Protein AF-A0A251SWI7-F1 (afdb_monomer)

Secondary structure (DSSP, 8-state):
---EEE----TTTT-S----S-S---GGG-TT--EEE-TT-------GGGGG-TT--EEE-TT-------GGGGG-TT--EEE-TT-TT-----GGGGG-TT--EEE-TTS---TT--

Mean predicted aligned error: 8.24 Å

InterPro domains:
  IPR032675 Leucine-rich repeat domain superfamily [G3DSA:3.80.10.10] (7-117)
  IPR055414 Disease resistance R13L4/SHOC-2-like, LRR domain [PF23598] (25-112)

Solvent-accessible surface area (backbone atoms only — not comparable to full-atom values): 6515 Å² total; per-residue (Å²): 136,81,45,64,50,71,77,82,72,73,97,73,78,76,71,77,73,74,96,62,89,77,77,79,80,58,52,67,80,41,46,72,30,29,34,45,39,53,56,63,38,93,40,54,72,57,65,61,49,58,24,54,22,44,51,22,30,36,42,31,42,22,47,16,53,26,44,53,56,40,60,34,56,23,46,22,45,48,23,29,35,42,34,34,34,45,13,54,53,22,47,61,76,37,85,35,52,80,48,34,77,47,52,77,42,77,40,59,52,62,31,54,56,63,96,75,86,123

pLDDT: mean 81.33, std 21.17, range [32.44, 98.44]

Structure (mmCIF, N/CA/C/O backbone):
data_AF-A0A251SWI7-F1
#
_entry.id   AF-A0A251SWI7-F1
#
loop_
_atom_site.group_PDB
_atom_site.id
_atom_site.type_symbol
_atom_site.label_atom_id
_atom_site.label_alt_id
_atom_site.label_comp_id
_atom_site.label_asym_id
_atom_site.label_entity_id
_atom_site.label_seq_id
_atom_site.p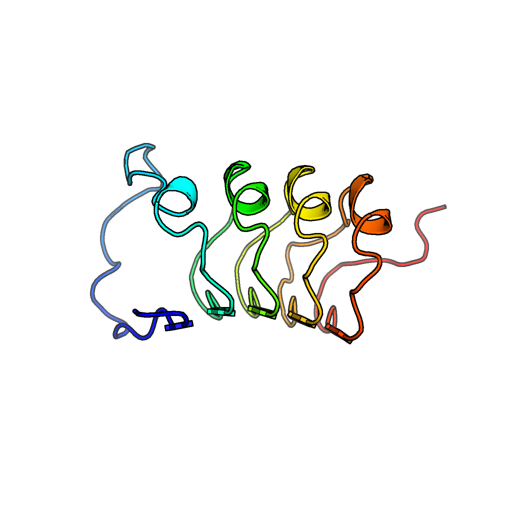dbx_PDB_ins_code
_atom_site.Cartn_x
_atom_site.Cartn_y
_atom_site.Cartn_z
_atom_site.occupancy
_atom_site.B_iso_or_equiv
_atom_site.auth_seq_id
_atom_site.auth_comp_id
_atom_site.auth_asym_id
_atom_site.auth_atom_id
_atom_site.pdbx_PDB_model_num
ATOM 1 N N . MET A 1 1 ? -20.546 10.185 1.091 1.00 51.47 1 MET A N 1
ATOM 2 C CA . MET A 1 1 ? -19.867 8.985 1.641 1.00 51.47 1 MET A CA 1
ATOM 3 C C . MET A 1 1 ? -19.001 8.329 0.558 1.00 51.47 1 MET A C 1
ATOM 5 O O . MET A 1 1 ? -19.342 7.251 0.082 1.00 51.47 1 MET A O 1
ATOM 9 N N . LEU A 1 2 ? -17.904 8.957 0.119 1.00 48.66 2 LEU A N 1
ATOM 10 C CA . LEU A 1 2 ? -16.997 8.303 -0.834 1.00 48.66 2 LEU A CA 1
ATOM 11 C C . LEU A 1 2 ? -16.131 7.281 -0.081 1.00 48.66 2 LEU A C 1
ATOM 13 O O . LEU A 1 2 ? -15.336 7.646 0.774 1.00 48.66 2 LEU A O 1
ATOM 17 N N . ARG A 1 3 ? -16.334 5.988 -0.357 1.00 58.81 3 ARG A N 1
ATOM 18 C CA . ARG A 1 3 ? -15.539 4.870 0.206 1.00 58.81 3 ARG A CA 1
ATOM 19 C C . ARG A 1 3 ? -14.418 4.405 -0.727 1.00 58.81 3 ARG A C 1
ATOM 21 O O . ARG A 1 3 ? -13.658 3.500 -0.376 1.00 58.81 3 ARG A O 1
ATOM 28 N N . THR A 1 4 ? -14.342 5.028 -1.895 1.00 56.75 4 THR A N 1
ATOM 29 C CA . THR A 1 4 ? -13.459 4.672 -2.994 1.00 56.75 4 THR A CA 1
ATOM 30 C C . THR A 1 4 ? -12.748 5.938 -3.432 1.00 56.75 4 THR A C 1
ATOM 32 O O . THR A 1 4 ? -13.411 6.907 -3.798 1.00 56.75 4 THR A O 1
ATOM 35 N N . PHE A 1 5 ? -11.420 5.918 -3.397 1.00 69.56 5 PHE A N 1
ATOM 36 C CA . PHE A 1 5 ? -10.591 6.943 -4.009 1.00 69.56 5 PHE A CA 1
ATOM 37 C C . PHE A 1 5 ? -9.809 6.275 -5.137 1.00 69.56 5 PHE A C 1
ATOM 39 O O . PHE A 1 5 ? -8.895 5.479 -4.906 1.00 69.56 5 PHE A O 1
ATOM 46 N N . LEU A 1 6 ? -10.233 6.546 -6.369 1.00 58.78 6 LEU A N 1
ATOM 47 C CA . LEU A 1 6 ? -9.450 6.243 -7.556 1.00 58.78 6 LEU A CA 1
ATOM 48 C C . LEU A 1 6 ? -8.797 7.556 -7.955 1.00 58.78 6 LEU A C 1
ATOM 50 O O . LEU A 1 6 ? -9.500 8.514 -8.268 1.00 58.78 6 LEU A O 1
ATOM 54 N N . ALA A 1 7 ? -7.471 7.610 -7.930 1.00 55.25 7 ALA A N 1
ATOM 55 C CA . ALA A 1 7 ? -6.758 8.730 -8.513 1.00 55.25 7 ALA A CA 1
ATOM 56 C C . ALA A 1 7 ? -6.855 8.607 -10.049 1.00 55.25 7 ALA A C 1
ATOM 58 O O . ALA A 1 7 ? -5.936 8.145 -10.714 1.00 55.25 7 ALA A O 1
ATOM 59 N N . THR A 1 8 ? -8.021 8.915 -10.619 1.00 39.44 8 THR A N 1
ATOM 60 C CA . THR A 1 8 ? -8.221 9.047 -12.066 1.00 39.44 8 THR A CA 1
ATOM 61 C C . THR A 1 8 ? -8.156 10.529 -12.391 1.00 39.44 8 THR A C 1
ATOM 63 O O . THR A 1 8 ? -9.146 11.242 -12.259 1.00 39.44 8 THR A O 1
ATOM 66 N N . GLY A 1 9 ? -6.967 10.998 -12.748 1.00 37.25 9 GLY A N 1
ATOM 67 C CA . GLY A 1 9 ? -6.729 12.357 -13.213 1.00 37.25 9 GLY A CA 1
ATOM 68 C C . GLY A 1 9 ? -5.735 12.301 -14.359 1.00 37.25 9 GLY A C 1
ATOM 69 O O . GLY A 1 9 ? -4.718 11.617 -14.259 1.00 37.25 9 GLY A O 1
ATOM 70 N N . GLU A 1 10 ? -6.096 12.952 -15.454 1.00 32.44 10 GLU A N 1
ATOM 71 C CA . GLU A 1 10 ? -5.401 12.996 -16.732 1.00 32.44 10 GLU A CA 1
ATOM 72 C C . GLU A 1 10 ? -3.886 13.197 -16.601 1.00 32.44 10 GLU A C 1
ATOM 74 O O . GLU A 1 10 ? -3.373 13.979 -15.793 1.00 32.44 10 GLU A O 1
ATOM 79 N N . VAL A 1 11 ? -3.167 12.479 -17.462 1.00 46.09 11 VAL A N 1
ATOM 80 C CA . VAL A 1 11 ? -1.789 12.779 -17.831 1.00 46.09 11 VAL A CA 1
ATOM 81 C C . VAL A 1 11 ? -1.795 14.200 -18.395 1.00 46.09 11 VAL A C 1
ATOM 83 O O . VAL A 1 11 ? -2.211 14.357 -19.530 1.00 46.09 11 VAL A O 1
ATOM 86 N N . GLU A 1 12 ? -1.453 15.204 -17.576 1.00 35.69 12 GLU A N 1
ATOM 87 C CA . GLU A 1 12 ? -0.840 16.505 -17.945 1.00 35.69 12 GLU A CA 1
ATOM 88 C C . GLU A 1 12 ? -0.790 17.524 -16.773 1.00 35.69 12 GLU A C 1
ATOM 90 O O . GLU A 1 12 ? -0.022 18.476 -16.857 1.00 35.69 12 GLU A O 1
ATOM 95 N N . SER A 1 13 ? -1.459 17.318 -15.625 1.00 37.31 13 SER A N 1
ATOM 96 C CA . SER A 1 13 ? -1.431 18.300 -14.506 1.00 37.31 13 SER A CA 1
ATOM 97 C C . SER A 1 13 ? -0.465 17.993 -13.340 1.00 37.31 13 SER A C 1
ATOM 99 O O . SER A 1 13 ? -0.493 18.689 -12.330 1.00 37.31 13 SER A O 1
ATOM 101 N N . TRP A 1 14 ? 0.420 16.995 -13.452 1.00 39.47 14 TRP A N 1
ATOM 102 C CA . TRP A 1 14 ? 1.538 16.810 -12.498 1.00 39.47 14 TRP A CA 1
ATOM 103 C C . TRP A 1 14 ? 2.899 17.144 -13.122 1.00 39.47 14 TRP A C 1
ATOM 105 O O . TRP A 1 14 ? 3.946 16.650 -12.698 1.00 39.47 14 TRP A O 1
ATOM 115 N N . ARG A 1 15 ? 2.897 17.976 -14.170 1.00 39.31 15 ARG A N 1
ATOM 116 C CA . ARG A 1 15 ? 4.094 18.728 -14.546 1.00 39.31 15 ARG A CA 1
ATOM 117 C C . ARG A 1 15 ? 4.195 19.872 -13.542 1.00 39.31 15 ARG A C 1
ATOM 119 O O . ARG A 1 15 ? 3.268 20.664 -13.467 1.00 39.31 15 ARG A O 1
ATOM 126 N N . ILE A 1 16 ? 5.336 19.969 -12.854 1.00 39.16 16 ILE A N 1
ATOM 127 C CA . ILE A 1 16 ? 5.614 20.857 -11.707 1.00 39.16 16 ILE A CA 1
ATOM 128 C C . ILE A 1 16 ? 5.029 20.218 -10.434 1.00 39.16 16 ILE A C 1
ATOM 130 O O . ILE A 1 16 ? 3.830 20.038 -10.326 1.00 39.16 16 ILE A O 1
ATOM 134 N N . SER A 1 17 ? 5.781 19.739 -9.457 1.00 34.41 17 SER A N 1
ATOM 135 C CA . SER A 1 17 ? 7.127 20.046 -8.988 1.00 34.41 17 SER A CA 1
ATOM 136 C C . SER A 1 17 ? 7.677 18.809 -8.270 1.00 34.41 17 SER A C 1
ATOM 138 O O . SER A 1 17 ? 6.938 17.895 -7.916 1.00 34.41 17 SER A O 1
ATOM 140 N N . THR A 1 18 ? 8.994 18.781 -8.092 1.00 36.38 18 THR A N 1
ATOM 141 C CA . THR A 1 18 ? 9.685 18.212 -6.928 1.00 36.38 18 THR A CA 1
ATOM 142 C C . THR A 1 18 ? 8.766 17.717 -5.803 1.00 36.38 18 THR A C 1
ATOM 144 O O . THR A 1 18 ? 7.890 18.451 -5.348 1.00 36.38 18 THR A O 1
ATOM 147 N N . PHE A 1 19 ? 9.059 16.528 -5.262 1.00 41.09 19 PHE A N 1
ATOM 148 C CA . PHE A 1 19 ? 8.799 16.206 -3.855 1.00 41.09 19 PHE A CA 1
ATOM 149 C C . PHE A 1 19 ? 9.589 17.194 -2.977 1.00 41.09 19 PHE A C 1
ATOM 151 O O . PHE A 1 19 ? 10.570 16.850 -2.329 1.00 41.09 19 PHE A O 1
ATOM 158 N N . GLN A 1 20 ? 9.206 18.464 -3.025 1.00 35.66 20 GLN A N 1
ATOM 159 C CA . GLN A 1 20 ? 9.431 19.419 -1.973 1.00 35.66 20 GLN A CA 1
ATOM 160 C C . GLN A 1 20 ? 8.196 19.256 -1.096 1.00 35.66 20 GLN A C 1
ATOM 162 O O . GLN A 1 20 ? 7.113 19.726 -1.428 1.00 35.66 20 GLN A O 1
ATOM 167 N N . GLN A 1 21 ? 8.364 18.391 -0.098 1.00 42.25 21 GLN A N 1
ATOM 168 C CA . GLN A 1 21 ? 7.746 18.446 1.221 1.00 42.25 21 GLN A CA 1
ATOM 169 C C . GLN A 1 21 ? 6.827 19.664 1.392 1.00 42.25 21 GLN A C 1
ATOM 171 O O . GLN A 1 21 ? 7.356 20.719 1.691 1.00 42.25 21 GLN A O 1
ATOM 176 N N . ASP A 1 22 ? 5.525 19.511 1.087 1.00 39.88 22 ASP A N 1
ATOM 177 C CA . ASP A 1 22 ? 4.399 20.396 1.479 1.00 39.88 22 ASP A CA 1
ATOM 178 C C . ASP A 1 22 ? 3.059 20.074 0.759 1.00 39.88 22 ASP A C 1
ATOM 180 O O . ASP A 1 22 ? 2.109 20.852 0.834 1.00 39.88 22 ASP A O 1
ATOM 184 N N . SER A 1 23 ? 2.888 18.920 0.091 1.00 47.53 23 SER A N 1
ATOM 185 C CA . SER A 1 23 ? 1.519 18.430 -0.153 1.00 47.53 23 SER A CA 1
ATOM 186 C C . SER A 1 23 ? 0.992 17.833 1.157 1.00 47.53 23 SER A C 1
ATOM 188 O O . SER A 1 23 ? 1.623 16.890 1.652 1.00 47.53 23 SER A O 1
ATOM 190 N N . PRO A 1 24 ? -0.113 18.337 1.734 1.00 56.28 24 PRO A N 1
ATOM 191 C CA . PRO A 1 24 ? -0.621 17.814 2.990 1.00 56.28 24 PRO A CA 1
ATOM 192 C C . PRO A 1 24 ? -0.950 16.336 2.818 1.00 56.28 24 PRO A C 1
ATOM 194 O O . PRO A 1 24 ? -1.554 15.911 1.833 1.00 56.28 24 PRO A O 1
ATOM 197 N N . ASP A 1 25 ? -0.506 15.544 3.778 1.00 71.06 25 ASP A N 1
ATOM 198 C CA . ASP A 1 25 ? -0.855 14.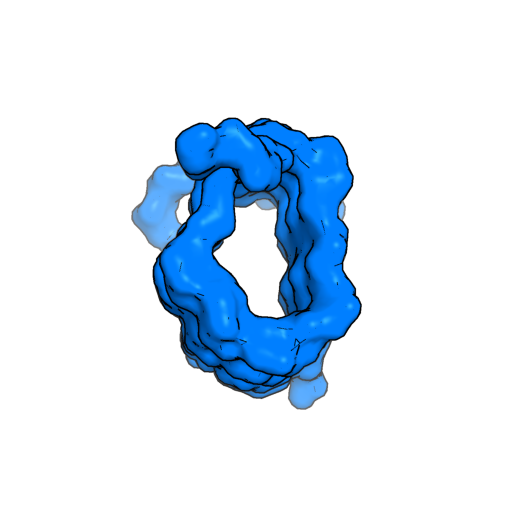145 3.851 1.00 71.06 25 ASP A CA 1
ATOM 199 C C . ASP A 1 25 ? -2.339 14.027 4.209 1.00 71.06 25 ASP A C 1
ATOM 201 O O . ASP A 1 25 ? -2.735 14.268 5.347 1.00 71.06 25 ASP A O 1
ATOM 205 N N . LEU A 1 26 ? -3.168 13.707 3.216 1.00 81.62 26 LEU A N 1
ATOM 206 C CA . LEU A 1 26 ? -4.624 13.628 3.368 1.00 81.62 26 LEU A CA 1
ATOM 207 C C . LEU A 1 26 ? -5.103 12.234 3.790 1.00 81.62 26 LEU A C 1
ATOM 209 O O . LEU A 1 26 ? -6.295 12.038 4.032 1.00 81.62 26 LEU A O 1
ATOM 213 N N . LEU A 1 27 ? -4.211 11.239 3.881 1.00 84.31 27 LEU A N 1
ATOM 214 C CA . LEU A 1 27 ? -4.601 9.884 4.285 1.00 84.31 27 LEU A CA 1
ATOM 215 C C . LEU A 1 27 ? -5.244 9.847 5.686 1.00 84.31 27 LEU A C 1
ATOM 217 O O . LEU A 1 27 ? -6.266 9.169 5.831 1.00 84.31 27 LEU A O 1
ATOM 221 N N . PRO A 1 28 ?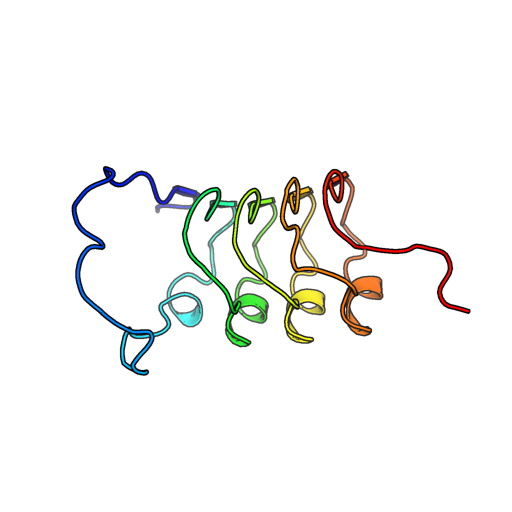 -4.758 10.607 6.692 1.00 84.81 28 PRO A N 1
ATOM 222 C CA . PRO A 1 28 ? -5.403 10.686 8.002 1.00 84.81 28 PRO A CA 1
ATOM 223 C C . PRO A 1 28 ? -6.842 11.223 7.966 1.00 84.81 28 PRO A C 1
ATOM 225 O O . PRO A 1 28 ? -7.645 10.863 8.826 1.00 84.81 28 PRO A O 1
ATOM 228 N N . GLU A 1 29 ? -7.192 12.049 6.977 1.00 86.56 29 GLU A N 1
ATOM 229 C CA . GLU A 1 29 ? -8.530 12.645 6.838 1.00 86.56 29 GLU A CA 1
ATOM 230 C C . GLU A 1 29 ? -9.552 11.687 6.209 1.00 86.56 29 GLU A C 1
ATOM 232 O O . GLU A 1 29 ? -10.760 11.937 6.236 1.00 86.56 29 GLU A O 1
ATOM 237 N N . LEU A 1 30 ? -9.093 10.548 5.681 1.00 86.12 30 LEU A N 1
ATOM 238 C CA . LEU A 1 30 ? -9.918 9.548 5.003 1.00 86.12 30 LEU A CA 1
ATOM 239 C C . LEU A 1 30 ? -9.980 8.216 5.777 1.00 86.12 30 LEU A C 1
ATOM 241 O O . LEU A 1 30 ? -9.794 7.150 5.182 1.00 86.12 30 LEU A O 1
ATOM 245 N N . PRO A 1 31 ? -10.309 8.197 7.086 1.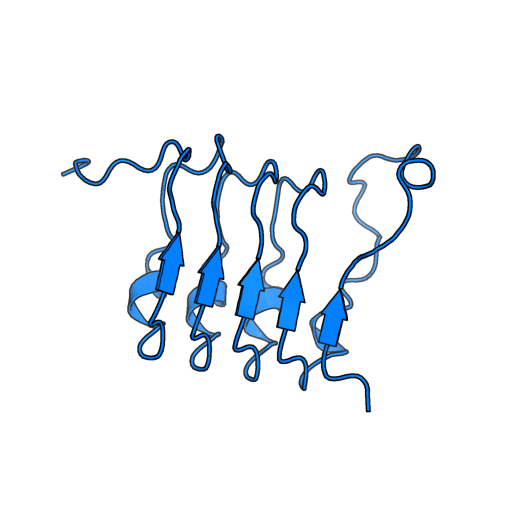00 83.50 31 PRO A N 1
ATOM 246 C CA . PRO A 1 31 ? -10.180 6.992 7.910 1.00 83.50 31 PRO A CA 1
ATOM 247 C C . PRO A 1 31 ? -11.082 5.840 7.442 1.00 83.50 31 PRO A C 1
ATOM 249 O O . PRO A 1 31 ? -10.775 4.672 7.668 1.00 83.50 31 PRO A O 1
ATOM 252 N N . LEU A 1 32 ? -12.195 6.151 6.767 1.00 90.50 32 LEU A N 1
ATOM 253 C CA . LEU A 1 32 ? -13.176 5.176 6.273 1.00 90.50 32 LEU A CA 1
ATOM 254 C C . LEU A 1 32 ? -12.866 4.638 4.866 1.00 90.50 32 LEU A C 1
ATOM 256 O O . LEU A 1 32 ? -13.694 3.908 4.302 1.00 90.50 32 LEU A O 1
ATOM 260 N N . LEU A 1 33 ? -11.719 5.002 4.285 1.00 92.75 33 LEU A N 1
ATOM 261 C CA . LEU A 1 33 ? -11.338 4.576 2.945 1.00 92.75 33 LEU A CA 1
ATOM 262 C C . LEU A 1 33 ? -11.197 3.052 2.882 1.00 92.75 33 LEU A C 1
ATOM 264 O O . LEU A 1 33 ? -10.569 2.431 3.738 1.00 92.75 33 LEU A O 1
ATOM 268 N N . ARG A 1 34 ? -11.797 2.436 1.857 1.00 95.81 34 ARG A N 1
ATOM 269 C CA . ARG A 1 34 ? -11.745 0.977 1.643 1.00 95.81 34 ARG A CA 1
ATOM 270 C C . ARG A 1 34 ? -10.889 0.581 0.451 1.00 95.81 34 ARG A C 1
ATOM 272 O O . ARG A 1 34 ? -10.361 -0.529 0.431 1.00 95.81 34 ARG A O 1
ATOM 279 N N . VAL A 1 35 ? -10.771 1.474 -0.524 1.00 95.75 35 VAL A N 1
ATOM 280 C CA . VAL A 1 35 ? -10.057 1.250 -1.779 1.00 95.75 35 VAL A CA 1
ATOM 281 C C . VAL A 1 35 ? -9.186 2.465 -2.056 1.00 95.75 35 VAL A C 1
ATOM 283 O O . VAL A 1 35 ? -9.709 3.576 -2.154 1.00 95.75 35 VAL A O 1
ATOM 286 N N . LEU A 1 36 ? -7.886 2.225 -2.204 1.00 94.25 36 LEU A N 1
ATOM 287 C CA . LEU A 1 36 ? -6.897 3.209 -2.623 1.00 94.25 36 LEU A CA 1
ATOM 288 C C . LEU A 1 36 ? -6.129 2.645 -3.819 1.00 94.25 36 LEU A C 1
ATOM 290 O O . LEU A 1 36 ? -5.502 1.589 -3.721 1.00 94.25 36 LEU A O 1
ATOM 294 N N . SER A 1 37 ? -6.187 3.339 -4.952 1.00 94.44 37 SER A N 1
ATOM 295 C CA . SER A 1 37 ? -5.405 2.995 -6.139 1.00 94.44 37 SER A CA 1
ATOM 296 C C . SER A 1 37 ? -4.575 4.192 -6.576 1.00 94.44 37 SER A C 1
ATOM 298 O O . SER A 1 37 ? -5.126 5.209 -6.990 1.00 94.44 37 SER A O 1
ATOM 300 N N . LEU A 1 38 ? -3.256 4.027 -6.508 1.00 91.38 38 LEU A N 1
ATOM 301 C CA . LEU A 1 38 ? -2.232 4.974 -6.956 1.00 91.38 38 LEU A CA 1
ATOM 302 C C . LEU A 1 38 ? -1.399 4.372 -8.100 1.00 91.38 38 LEU A C 1
ATOM 304 O O . LEU A 1 38 ? -0.243 4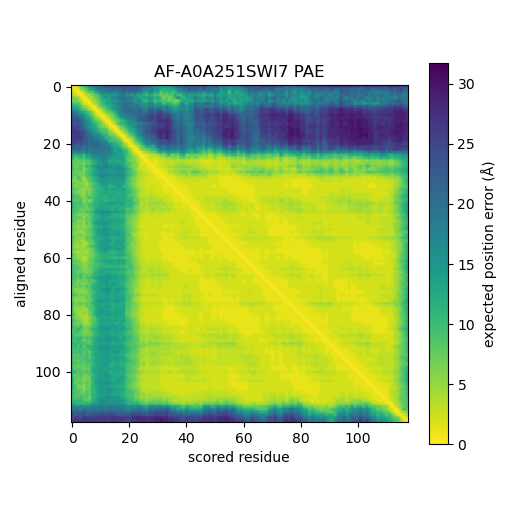.733 -8.314 1.00 91.38 38 LEU A O 1
ATOM 308 N N . SER A 1 39 ? -1.981 3.420 -8.829 1.00 93.19 39 SER A N 1
ATOM 309 C CA . SER A 1 39 ? -1.316 2.745 -9.937 1.00 93.19 39 SER A CA 1
ATOM 310 C C . SER A 1 39 ? -0.866 3.727 -11.019 1.00 93.19 39 SER A C 1
ATOM 312 O O . SER A 1 39 ? -1.662 4.534 -11.490 1.00 93.19 39 SER A O 1
ATOM 314 N N . GLY A 1 40 ? 0.383 3.599 -11.469 1.00 89.12 40 GLY A N 1
ATOM 315 C CA . GLY A 1 40 ? 0.951 4.397 -12.560 1.00 89.12 40 GLY A CA 1
ATOM 316 C C . GLY A 1 40 ? 1.379 5.816 -12.176 1.00 89.12 40 GLY A C 1
ATOM 317 O O . GLY A 1 40 ? 1.916 6.529 -13.023 1.00 89.12 40 GLY A O 1
ATOM 318 N N . PHE A 1 41 ? 1.189 6.233 -10.921 1.00 88.44 41 PHE A N 1
ATOM 319 C CA . PHE A 1 41 ? 1.719 7.507 -10.441 1.00 88.44 41 PHE A CA 1
ATOM 320 C C . PHE A 1 41 ? 3.230 7.416 -10.193 1.00 88.44 41 PHE A C 1
ATOM 322 O O . PHE A 1 41 ? 3.755 6.386 -9.765 1.00 88.44 41 PHE A O 1
ATOM 329 N N . LYS A 1 42 ? 3.946 8.526 -10.410 1.00 87.62 42 LYS A N 1
ATOM 330 C CA . LYS A 1 42 ? 5.390 8.644 -10.137 1.00 87.62 42 LYS A CA 1
ATOM 331 C C . LYS A 1 42 ? 5.667 8.835 -8.640 1.00 87.62 42 LYS A C 1
ATOM 333 O O . LYS A 1 42 ? 6.215 9.848 -8.225 1.00 87.62 42 LYS A O 1
ATOM 338 N N . ILE A 1 43 ? 5.267 7.857 -7.834 1.00 88.44 43 ILE A N 1
ATOM 339 C CA . ILE A 1 43 ? 5.458 7.841 -6.381 1.00 88.44 43 ILE A CA 1
ATOM 340 C C . ILE A 1 43 ? 6.701 7.015 -6.059 1.00 88.44 43 ILE A C 1
ATOM 342 O O . ILE A 1 43 ? 6.795 5.869 -6.496 1.00 88.44 43 ILE A O 1
ATOM 346 N N . SER A 1 44 ? 7.650 7.586 -5.316 1.00 89.44 44 SER A N 1
ATOM 347 C CA . SER A 1 44 ? 8.857 6.895 -4.834 1.00 89.44 44 SER A CA 1
ATOM 348 C C . SER A 1 44 ? 8.770 6.469 -3.368 1.00 89.44 44 SER A C 1
ATOM 350 O O . SER A 1 44 ? 9.471 5.543 -2.968 1.00 89.44 44 SER A O 1
ATOM 352 N N . GLU A 1 45 ? 7.900 7.109 -2.587 1.00 88.00 45 GLU A N 1
ATOM 353 C CA . GLU A 1 45 ? 7.741 6.877 -1.151 1.00 88.00 45 GLU A CA 1
ATOM 354 C C . GLU A 1 45 ? 6.257 6.825 -0.784 1.00 88.00 45 GLU A C 1
ATOM 356 O O . GLU A 1 45 ? 5.444 7.577 -1.322 1.00 88.00 45 GLU A O 1
ATOM 361 N N . VAL A 1 46 ? 5.901 5.927 0.134 1.00 90.81 46 VAL A N 1
ATOM 362 C CA . VAL A 1 46 ? 4.556 5.847 0.715 1.00 90.81 46 VAL A CA 1
ATOM 363 C C . VAL A 1 46 ? 4.647 6.380 2.147 1.00 90.81 46 VAL A C 1
ATOM 365 O O . VAL A 1 46 ? 5.461 5.855 2.908 1.00 90.81 46 VAL A O 1
ATOM 368 N N . PRO A 1 47 ? 3.848 7.389 2.536 1.00 91.75 47 PRO A N 1
ATOM 369 C CA . PRO A 1 47 ? 3.952 7.999 3.858 1.00 91.75 47 PRO A CA 1
ATOM 370 C C . PRO A 1 47 ? 3.532 7.029 4.970 1.00 91.75 47 PRO A C 1
ATOM 372 O O . PRO A 1 47 ? 2.660 6.178 4.781 1.00 91.75 47 PRO A O 1
ATOM 375 N N . GLU A 1 48 ? 4.102 7.204 6.165 1.00 93.50 48 GLU A N 1
ATOM 376 C CA . GLU A 1 48 ? 3.775 6.406 7.361 1.00 93.50 48 GLU A CA 1
ATOM 377 C C . GLU A 1 48 ? 2.292 6.524 7.778 1.00 93.50 48 GLU A C 1
ATOM 379 O O . GLU A 1 48 ? 1.719 5.646 8.427 1.00 93.50 48 GLU A O 1
ATOM 384 N N . SER A 1 49 ? 1.612 7.592 7.369 1.00 92.62 49 SER A N 1
ATOM 385 C CA . SER A 1 4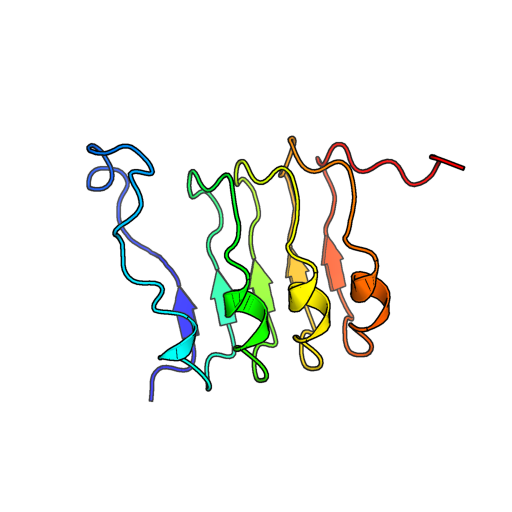9 ? 0.175 7.757 7.590 1.00 92.62 49 SER A CA 1
ATOM 386 C C . SER A 1 49 ? -0.684 6.721 6.867 1.00 92.62 49 SER A C 1
ATOM 388 O O . SER A 1 49 ? -1.852 6.570 7.230 1.00 92.62 49 SER A O 1
ATOM 390 N N . ILE A 1 50 ? -0.151 5.963 5.897 1.00 93.94 50 ILE A N 1
ATOM 391 C CA . ILE A 1 50 ? -0.896 4.883 5.244 1.00 93.94 50 ILE A CA 1
ATOM 392 C C . ILE A 1 50 ? -1.475 3.919 6.285 1.00 93.94 50 ILE A C 1
ATOM 394 O O . ILE A 1 50 ? -2.614 3.478 6.150 1.00 93.94 50 ILE A O 1
ATOM 398 N N . GLY A 1 51 ? -0.757 3.673 7.388 1.00 93.75 51 GLY A N 1
ATOM 399 C CA . GLY A 1 51 ? -1.225 2.817 8.480 1.00 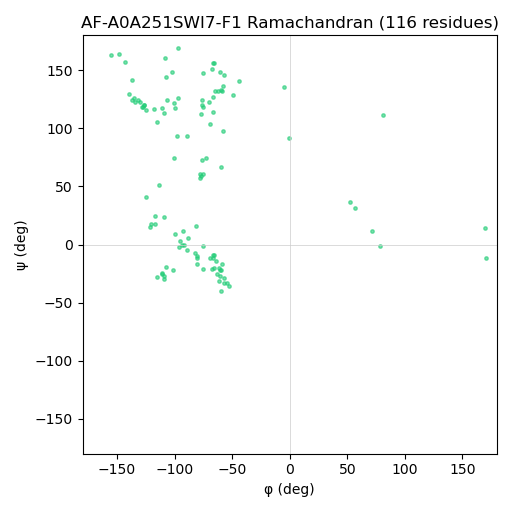93.75 51 GLY A CA 1
ATOM 400 C C . GLY A 1 51 ? -2.423 3.358 9.268 1.00 93.75 51 GLY A C 1
ATOM 401 O O . GLY A 1 51 ? -2.987 2.628 10.086 1.00 93.75 51 GLY A O 1
ATOM 402 N N . THR A 1 52 ? -2.834 4.609 9.044 1.00 94.56 52 THR A N 1
ATOM 403 C CA . THR A 1 52 ? -4.062 5.182 9.620 1.00 94.56 52 THR A CA 1
ATOM 404 C C . THR A 1 52 ? -5.323 4.673 8.920 1.00 94.56 52 THR A C 1
ATOM 406 O O . THR A 1 52 ? -6.389 4.645 9.540 1.00 94.56 52 THR A O 1
ATOM 409 N N . LEU A 1 53 ? -5.211 4.174 7.680 1.00 94.50 53 LEU A N 1
ATOM 410 C CA . LEU A 1 53 ? -6.320 3.662 6.867 1.00 94.50 53 LEU A CA 1
ATOM 411 C C . LEU A 1 53 ? -6.764 2.260 7.304 1.00 94.50 53 LEU A C 1
ATOM 413 O O . LEU A 1 53 ? -6.775 1.291 6.545 1.00 94.50 53 LEU A O 1
ATOM 417 N N . ARG A 1 54 ? -7.171 2.136 8.562 1.00 92.44 54 ARG A N 1
ATOM 418 C CA . ARG A 1 54 ? -7.515 0.868 9.217 1.00 92.44 54 ARG A CA 1
ATOM 419 C C . ARG A 1 54 ? -8.657 0.104 8.540 1.00 92.44 54 ARG A C 1
ATOM 421 O O . ARG A 1 54 ? -8.775 -1.104 8.729 1.00 92.44 54 ARG A O 1
ATOM 428 N N . HIS A 1 55 ? -9.501 0.777 7.759 1.00 94.81 55 HIS A N 1
ATOM 429 C CA . HIS A 1 55 ? -10.614 0.172 7.018 1.00 94.81 55 HIS A CA 1
ATOM 430 C C . HIS A 1 55 ? -10.275 -0.218 5.573 1.00 94.81 55 HIS A C 1
ATOM 432 O O . HIS A 1 55 ? -11.143 -0.760 4.875 1.00 94.81 55 HIS A O 1
ATOM 438 N N . LEU A 1 56 ? -9.035 0.022 5.136 1.00 96.88 56 LEU A N 1
ATOM 439 C CA . LEU A 1 56 ? -8.593 -0.279 3.785 1.00 96.88 56 LEU A CA 1
ATOM 440 C C . LEU A 1 56 ? -8.628 -1.787 3.535 1.00 96.88 56 LEU A C 1
ATOM 442 O O . LEU A 1 56 ? -8.149 -2.578 4.342 1.00 96.88 56 LEU A O 1
ATOM 446 N N . ARG A 1 57 ? -9.216 -2.178 2.404 1.00 97.75 57 ARG A N 1
ATOM 447 C CA . ARG A 1 57 ? -9.324 -3.571 1.945 1.00 97.75 57 ARG A CA 1
ATOM 448 C C . ARG A 1 57 ? -8.544 -3.814 0.663 1.00 97.75 57 ARG A C 1
ATOM 450 O O . ARG A 1 57 ? -8.089 -4.931 0.441 1.00 97.75 57 ARG A O 1
ATOM 457 N N . TYR A 1 58 ? -8.376 -2.778 -0.151 1.00 97.94 58 TYR A N 1
ATOM 458 C CA . TYR A 1 58 ? -7.679 -2.843 -1.424 1.00 97.94 58 TYR A CA 1
ATOM 459 C C . TYR A 1 58 ? -6.675 -1.698 -1.534 1.00 97.94 58 TYR A C 1
ATOM 461 O O . TYR A 1 58 ? -7.058 -0.529 -1.427 1.00 97.94 58 TYR A O 1
ATOM 469 N N . LEU A 1 59 ? -5.416 -2.048 -1.783 1.00 97.38 59 LEU A N 1
ATOM 470 C CA . LEU A 1 59 ? -4.334 -1.113 -2.057 1.00 97.38 59 LEU A CA 1
ATOM 471 C C . LEU A 1 59 ? -3.646 -1.507 -3.363 1.00 97.38 59 LEU A C 1
ATOM 473 O O . LEU A 1 59 ? -3.100 -2.603 -3.477 1.00 97.38 59 LEU A O 1
ATOM 477 N N . ASN A 1 60 ? -3.658 -0.606 -4.342 1.00 97.69 60 ASN A N 1
ATOM 478 C CA . ASN A 1 60 ? -2.932 -0.788 -5.593 1.00 97.69 60 ASN A CA 1
ATOM 479 C C . ASN A 1 60 ? -1.873 0.299 -5.771 1.00 97.69 60 ASN A C 1
ATOM 481 O O . ASN A 1 60 ? -2.204 1.475 -5.913 1.00 97.69 60 ASN A O 1
ATOM 485 N N . LEU A 1 61 ? -0.613 -0.125 -5.795 1.00 96.06 61 LEU A N 1
ATOM 486 C CA . LEU A 1 61 ? 0.562 0.702 -6.047 1.00 96.06 61 LEU A CA 1
ATOM 487 C C . LEU A 1 61 ? 1.293 0.250 -7.321 1.00 96.06 61 LEU A C 1
ATOM 489 O O . LEU A 1 61 ? 2.461 0.582 -7.497 1.00 96.06 61 LEU A O 1
ATOM 493 N N . SER A 1 62 ? 0.649 -0.526 -8.200 1.00 96.06 62 SER A N 1
ATOM 494 C CA . SER A 1 62 ? 1.301 -1.076 -9.388 1.00 96.06 62 SER A CA 1
ATOM 495 C C . SER A 1 62 ? 1.900 0.004 -10.277 1.00 96.06 62 SER A C 1
ATOM 497 O O . SER A 1 62 ? 1.318 1.076 -10.441 1.00 96.06 62 SER A O 1
ATOM 499 N N . ARG A 1 63 ? 3.029 -0.298 -10.920 1.00 95.31 63 ARG A N 1
ATOM 500 C CA . ARG A 1 63 ? 3.721 0.615 -11.844 1.00 95.31 63 ARG A CA 1
ATOM 501 C C . ARG A 1 63 ? 4.078 1.966 -11.202 1.00 95.31 63 ARG A C 1
ATOM 503 O O . ARG A 1 63 ? 4.084 2.986 -11.886 1.00 95.31 63 ARG A O 1
ATOM 510 N N . THR A 1 64 ? 4.344 1.978 -9.897 1.00 94.19 64 THR A N 1
ATOM 511 C CA . THR A 1 64 ? 4.935 3.125 -9.193 1.00 94.19 64 THR A CA 1
ATOM 512 C C . THR A 1 64 ? 6.449 2.938 -9.057 1.00 94.19 64 THR A C 1
ATOM 514 O O . THR A 1 64 ? 6.991 1.861 -9.317 1.00 94.19 64 THR A O 1
ATOM 517 N N . CYS A 1 65 ? 7.156 3.989 -8.644 1.00 93.31 65 CYS A N 1
ATOM 518 C CA . CYS A 1 65 ? 8.609 3.979 -8.467 1.00 93.31 65 CYS A CA 1
ATOM 519 C C . CYS A 1 65 ? 9.042 3.616 -7.036 1.00 93.31 65 CYS A C 1
ATOM 521 O O . CYS A 1 65 ? 10.218 3.810 -6.708 1.00 93.31 65 CYS A O 1
ATOM 523 N N . ILE A 1 66 ? 8.122 3.120 -6.197 1.00 93.38 66 ILE A N 1
ATOM 524 C CA . ILE A 1 66 ? 8.381 2.846 -4.782 1.00 93.38 66 ILE A CA 1
ATOM 525 C C . ILE A 1 66 ? 9.537 1.862 -4.612 1.00 93.38 66 ILE A C 1
ATOM 527 O O . ILE A 1 66 ? 9.638 0.855 -5.317 1.00 93.38 66 ILE A O 1
ATOM 531 N N . ASN A 1 67 ? 10.418 2.161 -3.665 1.00 91.69 67 ASN A N 1
ATOM 532 C CA . ASN A 1 67 ? 11.577 1.329 -3.336 1.00 91.69 67 ASN A CA 1
ATOM 533 C C . ASN A 1 67 ? 11.412 0.589 -1.994 1.00 91.69 67 ASN A C 1
ATOM 535 O O . ASN A 1 67 ? 12.067 -0.431 -1.776 1.00 91.69 67 ASN A O 1
ATOM 539 N N . HIS A 1 68 ? 10.509 1.051 -1.126 1.00 91.69 68 HIS A N 1
ATOM 540 C CA . HIS A 1 68 ? 10.108 0.397 0.116 1.00 91.69 68 HIS A CA 1
ATOM 541 C C . HIS A 1 68 ? 8.637 0.693 0.446 1.00 91.69 68 HIS A C 1
ATOM 543 O O . HIS A 1 68 ? 8.030 1.610 -0.107 1.00 91.69 68 HIS A O 1
ATOM 549 N N . LEU A 1 69 ? 8.069 -0.102 1.354 1.00 94.38 69 LEU A N 1
ATOM 550 C CA . LEU A 1 69 ? 6.822 0.216 2.052 1.00 94.38 69 LEU A CA 1
ATOM 551 C C . LEU A 1 69 ? 7.157 0.574 3.511 1.00 94.38 69 LEU A C 1
ATOM 553 O O . LEU A 1 69 ? 8.060 -0.056 4.073 1.00 94.38 69 LEU A O 1
ATOM 557 N N . PRO A 1 70 ? 6.445 1.530 4.131 1.00 95.12 70 PRO A N 1
ATOM 558 C CA . PRO A 1 70 ? 6.649 1.902 5.528 1.00 95.12 70 PRO A CA 1
ATOM 559 C C . PRO A 1 70 ? 6.262 0.766 6.485 1.00 95.12 70 PRO A C 1
ATOM 561 O O . PRO A 1 70 ? 5.417 -0.076 6.166 1.00 95.12 70 PRO A O 1
ATOM 564 N N . GLU A 1 71 ? 6.824 0.755 7.697 1.00 96.06 71 GLU A N 1
ATOM 565 C CA . GLU A 1 71 ? 6.493 -0.262 8.713 1.00 96.06 71 GLU A CA 1
ATOM 566 C C . GLU A 1 71 ? 5.045 -0.140 9.222 1.00 96.06 71 GLU A C 1
ATOM 568 O O . GLU A 1 71 ? 4.445 -1.097 9.716 1.00 96.06 71 GLU A O 1
ATOM 573 N N . THR A 1 72 ? 4.424 1.024 9.064 1.00 96.56 72 THR A N 1
ATOM 574 C CA . THR A 1 72 ? 2.997 1.218 9.346 1.00 96.56 72 THR A CA 1
ATOM 575 C C . THR A 1 72 ? 2.069 0.513 8.360 1.00 96.56 72 THR A C 1
ATOM 577 O O . THR A 1 72 ? 0.887 0.366 8.678 1.00 96.56 72 THR A O 1
ATOM 580 N N . VAL A 1 73 ? 2.555 -0.011 7.223 1.00 96.56 73 VAL A N 1
ATOM 581 C CA . VAL A 1 73 ? 1.716 -0.822 6.321 1.00 96.56 73 VAL A CA 1
ATOM 582 C C . VAL A 1 73 ? 1.124 -2.027 7.054 1.00 96.56 73 VAL A C 1
ATOM 584 O O . VAL A 1 73 ? -0.025 -2.384 6.813 1.00 96.56 73 VAL A O 1
ATOM 587 N N . GLY A 1 74 ? 1.842 -2.601 8.028 1.00 95.62 74 GLY A N 1
ATOM 588 C CA . GLY A 1 74 ? 1.331 -3.698 8.852 1.00 95.62 74 GLY A CA 1
ATOM 589 C C . GLY A 1 74 ? 0.158 -3.320 9.765 1.00 95.62 74 GLY A C 1
ATOM 590 O O . GLY A 1 74 ? -0.458 -4.209 10.348 1.00 95.62 74 GLY A O 1
ATOM 591 N N . ASN A 1 75 ? -0.183 -2.032 9.887 1.00 96.81 75 ASN A N 1
ATOM 592 C CA . ASN A 1 75 ? -1.379 -1.571 10.600 1.00 96.81 75 ASN A CA 1
ATOM 593 C C . ASN A 1 75 ? -2.651 -1.654 9.739 1.00 96.81 75 ASN A C 1
ATOM 595 O O . ASN A 1 75 ? -3.750 -1.457 10.258 1.00 96.81 75 ASN A O 1
ATOM 599 N N . LEU A 1 76 ? -2.536 -1.979 8.448 1.00 96.69 76 LEU A N 1
ATOM 600 C CA . LEU A 1 76 ? -3.666 -2.210 7.547 1.00 96.69 76 LEU A CA 1
ATOM 601 C C . LEU A 1 76 ? -4.284 -3.599 7.778 1.00 96.69 76 LEU A C 1
ATOM 603 O O . LEU A 1 76 ? -4.368 -4.428 6.876 1.00 96.69 76 LEU A O 1
ATOM 607 N N . TYR A 1 77 ? -4.724 -3.875 9.004 1.00 93.56 77 TYR A N 1
ATOM 608 C CA . TYR A 1 77 ? -5.171 -5.207 9.425 1.00 93.56 77 TYR A CA 1
ATOM 609 C C . TYR A 1 77 ? -6.383 -5.739 8.643 1.00 93.56 77 TYR A C 1
ATOM 611 O O . TYR A 1 77 ? -6.598 -6.945 8.625 1.00 93.56 77 TYR A O 1
ATOM 619 N N . ASN A 1 78 ? -7.167 -4.873 7.989 1.00 96.38 78 ASN A N 1
ATOM 620 C CA . ASN A 1 78 ? -8.298 -5.254 7.134 1.00 96.38 78 ASN A CA 1
ATOM 621 C C . ASN A 1 78 ? -7.931 -5.437 5.652 1.00 96.38 78 ASN A C 1
ATOM 623 O O . ASN A 1 78 ? -8.823 -5.738 4.851 1.00 96.38 78 ASN A O 1
ATOM 627 N N . LEU A 1 79 ? -6.665 -5.238 5.273 1.00 98.19 79 LEU A N 1
ATOM 628 C CA . LEU A 1 79 ? -6.239 -5.301 3.881 1.00 98.19 79 LEU A CA 1
ATOM 629 C C . LEU A 1 79 ? -6.386 -6.726 3.351 1.00 98.19 79 LEU A C 1
ATOM 631 O O . LEU A 1 79 ? -5.873 -7.671 3.938 1.00 98.19 79 LEU A O 1
ATOM 635 N N . GLN A 1 80 ? -7.090 -6.868 2.233 1.00 98.44 80 GLN A N 1
ATOM 636 C CA . GLN A 1 80 ? -7.374 -8.149 1.584 1.00 98.44 80 GLN A CA 1
ATOM 637 C C . GLN A 1 80 ? -6.596 -8.301 0.281 1.00 98.44 80 GLN A C 1
ATOM 639 O O . GLN A 1 80 ? -6.234 -9.418 -0.094 1.00 98.44 80 GLN A O 1
ATOM 644 N N . THR A 1 81 ? -6.314 -7.188 -0.392 1.00 98.38 81 THR A N 1
ATOM 645 C CA . THR A 1 81 ? -5.626 -7.162 -1.678 1.00 98.38 81 THR A CA 1
ATOM 646 C C . THR A 1 81 ? -4.556 -6.084 -1.689 1.00 98.38 81 THR A C 1
ATOM 648 O O . THR A 1 81 ? -4.850 -4.915 -1.429 1.00 98.38 81 THR A O 1
ATOM 651 N N . LEU A 1 82 ? -3.334 -6.488 -2.029 1.00 97.75 82 LEU A N 1
ATOM 652 C CA . LEU A 1 82 ? -2.198 -5.605 -2.247 1.00 97.75 82 LEU A CA 1
ATOM 653 C C . LEU A 1 82 ? -1.578 -5.895 -3.615 1.00 97.75 82 LEU A C 1
ATOM 655 O O . LEU A 1 82 ? -1.101 -7.003 -3.860 1.00 97.75 82 LEU A O 1
ATOM 659 N N . ILE A 1 83 ? -1.578 -4.896 -4.494 1.00 97.75 83 ILE A N 1
ATOM 660 C CA . ILE A 1 83 ? -0.996 -4.993 -5.835 1.00 97.75 83 ILE A CA 1
ATOM 661 C C . ILE A 1 83 ? 0.254 -4.114 -5.904 1.00 97.75 83 ILE A C 1
ATOM 663 O O . ILE A 1 83 ? 0.176 -2.894 -5.754 1.00 97.75 83 ILE A O 1
ATOM 667 N N . LEU A 1 84 ? 1.397 -4.750 -6.148 1.00 96.00 84 LEU A N 1
ATOM 668 C CA . LEU A 1 84 ? 2.731 -4.154 -6.298 1.00 96.00 84 LEU A CA 1
ATOM 669 C C . LEU A 1 84 ? 3.342 -4.495 -7.669 1.00 96.00 84 LEU A C 1
ATOM 671 O O . LEU A 1 84 ? 4.543 -4.337 -7.870 1.00 96.00 84 LEU A O 1
ATOM 675 N N . PHE A 1 85 ? 2.517 -4.972 -8.607 1.00 95.38 85 PHE A N 1
ATOM 676 C CA . PHE A 1 85 ? 2.930 -5.336 -9.959 1.00 95.38 85 PHE A CA 1
ATOM 677 C C . PHE A 1 85 ? 3.768 -4.229 -10.615 1.00 95.38 85 PHE A C 1
ATOM 679 O O . PHE A 1 85 ? 3.336 -3.074 -10.672 1.00 95.38 85 PHE A O 1
ATOM 686 N N . GLY A 1 86 ? 4.937 -4.568 -11.155 1.00 94.69 86 GLY A N 1
ATOM 687 C CA . GLY A 1 86 ? 5.774 -3.614 -11.887 1.00 94.69 86 GLY A CA 1
ATOM 688 C C . GLY A 1 86 ? 6.448 -2.551 -11.011 1.00 94.69 86 GLY A C 1
ATOM 689 O O . GLY A 1 86 ? 6.977 -1.574 -11.546 1.00 94.69 86 GLY A O 1
ATOM 690 N N . CYS A 1 87 ? 6.432 -2.694 -9.679 1.00 94.50 87 CYS A N 1
ATOM 691 C CA . CYS A 1 87 ? 7.234 -1.867 -8.774 1.00 94.50 87 CYS A CA 1
ATOM 692 C C . CYS A 1 87 ? 8.694 -2.329 -8.810 1.00 94.50 87 CYS A C 1
ATOM 694 O O . CYS A 1 87 ? 9.210 -2.937 -7.869 1.00 94.50 87 CYS A O 1
ATOM 696 N N . ASN A 1 88 ? 9.373 -2.030 -9.916 1.00 92.94 88 ASN A N 1
ATOM 697 C CA . ASN A 1 88 ? 10.726 -2.509 -10.195 1.00 92.94 88 ASN A CA 1
ATOM 698 C C . ASN A 1 88 ? 11.732 -2.119 -9.105 1.00 92.94 88 ASN A C 1
ATOM 700 O O . ASN A 1 88 ? 12.698 -2.838 -8.879 1.00 92.94 88 ASN A O 1
ATOM 704 N N . ASN A 1 89 ? 11.529 -1.005 -8.398 1.00 91.88 89 ASN A N 1
ATOM 705 C CA . ASN A 1 89 ? 12.472 -0.562 -7.376 1.00 91.88 89 ASN A CA 1
ATOM 706 C C . ASN A 1 89 ? 12.329 -1.277 -6.029 1.00 91.88 89 ASN A C 1
ATOM 708 O O . ASN A 1 89 ? 13.278 -1.232 -5.246 1.00 91.88 89 ASN A O 1
ATOM 712 N N . LEU A 1 90 ? 11.204 -1.950 -5.783 1.00 92.00 90 LEU A N 1
ATOM 713 C CA . LEU A 1 90 ? 10.904 -2.610 -4.520 1.00 92.00 90 LEU A CA 1
ATOM 714 C C . LEU A 1 90 ? 11.707 -3.909 -4.384 1.00 92.00 90 LEU A C 1
ATOM 716 O O . LEU A 1 90 ? 11.552 -4.833 -5.182 1.00 92.00 90 LEU A O 1
ATOM 720 N N . THR A 1 91 ? 12.564 -3.977 -3.365 1.00 90.06 91 THR A N 1
ATOM 721 C CA . THR A 1 91 ? 13.453 -5.131 -3.120 1.00 90.06 91 THR A CA 1
ATOM 722 C C . THR A 1 91 ? 13.078 -5.934 -1.882 1.00 90.06 91 THR A C 1
ATOM 724 O O . THR A 1 91 ? 13.392 -7.120 -1.806 1.00 90.06 91 THR A O 1
ATOM 727 N N . LYS A 1 92 ? 12.396 -5.309 -0.915 1.00 90.38 92 LYS A N 1
ATOM 728 C CA . LYS A 1 92 ? 11.997 -5.927 0.353 1.00 90.38 92 LYS A CA 1
ATOM 729 C C . LYS A 1 92 ? 10.621 -5.445 0.811 1.00 90.38 92 LYS A C 1
ATOM 731 O O . LYS A 1 92 ? 10.183 -4.353 0.459 1.00 90.38 92 LYS A O 1
ATOM 736 N N . LEU A 1 93 ? 9.979 -6.256 1.643 1.00 91.12 93 LEU A N 1
ATOM 737 C CA . LEU A 1 93 ? 8.761 -5.929 2.368 1.00 91.12 93 LEU A CA 1
ATOM 738 C C . LEU A 1 93 ? 9.148 -5.613 3.822 1.00 91.12 93 LEU A C 1
ATOM 740 O O . LEU A 1 93 ? 10.128 -6.175 4.320 1.00 91.12 93 LEU A O 1
ATOM 744 N N . PRO A 1 94 ? 8.422 -4.714 4.501 1.00 92.50 94 PRO A N 1
ATOM 745 C CA . PRO A 1 94 ? 8.704 -4.348 5.884 1.00 92.50 94 PRO A CA 1
ATOM 746 C C . PRO A 1 94 ? 8.472 -5.529 6.833 1.00 92.50 94 PRO A C 1
ATOM 748 O O . PRO A 1 94 ? 7.676 -6.429 6.555 1.00 92.50 94 PRO A O 1
ATOM 751 N N . ASN A 1 95 ? 9.128 -5.520 7.992 1.00 92.50 95 ASN A N 1
ATOM 752 C CA . ASN A 1 95 ? 9.025 -6.608 8.971 1.00 92.50 95 ASN A CA 1
ATOM 753 C C . ASN A 1 95 ? 7.595 -6.786 9.492 1.00 92.50 95 ASN A C 1
ATOM 755 O O . ASN A 1 95 ? 7.167 -7.896 9.819 1.00 92.50 95 ASN A O 1
ATOM 759 N N . SER A 1 96 ? 6.853 -5.686 9.565 1.00 94.81 96 SER A N 1
ATOM 760 C CA . SER A 1 96 ? 5.435 -5.619 9.909 1.00 94.81 96 SER A CA 1
ATOM 761 C C . SER A 1 96 ? 4.498 -6.260 8.885 1.00 94.81 96 SER A C 1
ATOM 763 O O . SER A 1 96 ? 3.338 -6.477 9.227 1.00 94.81 96 SER A O 1
ATOM 765 N N . PHE A 1 97 ? 4.958 -6.620 7.681 1.00 91.56 97 PHE A N 1
ATOM 766 C CA . PHE A 1 97 ? 4.118 -7.237 6.646 1.00 91.56 97 PHE A CA 1
ATOM 767 C C . PHE A 1 97 ? 3.399 -8.497 7.151 1.00 91.56 97 PHE A C 1
ATOM 769 O O . PHE A 1 97 ? 2.239 -8.737 6.826 1.00 91.56 97 PHE A O 1
ATOM 776 N N . ARG A 1 98 ? 4.043 -9.248 8.055 1.00 91.00 98 ARG A N 1
ATOM 777 C CA . ARG A 1 98 ? 3.463 -10.416 8.745 1.00 91.00 98 ARG A CA 1
ATOM 778 C C . ARG A 1 98 ? 2.196 -10.117 9.562 1.00 91.00 98 ARG A C 1
ATOM 780 O O . ARG A 1 98 ? 1.486 -11.044 9.932 1.00 91.00 98 ARG A O 1
ATOM 787 N N . LYS A 1 99 ? 1.916 -8.846 9.870 1.00 95.88 99 LYS A N 1
ATOM 788 C CA . LYS A 1 99 ? 0.707 -8.405 10.587 1.00 95.88 99 LYS A CA 1
ATOM 789 C C . LYS A 1 99 ? -0.521 -8.303 9.677 1.00 95.88 99 LYS A C 1
ATOM 791 O O . LYS A 1 99 ? -1.629 -8.167 10.190 1.00 95.88 99 LYS A O 1
ATOM 796 N N . LEU A 1 100 ? -0.353 -8.384 8.355 1.00 95.88 100 LEU A N 1
ATOM 797 C CA . LEU A 1 100 ? -1.442 -8.359 7.374 1.00 95.88 100 LEU A CA 1
ATOM 798 C C . LEU A 1 100 ? -2.191 -9.702 7.333 1.00 95.88 100 LEU A C 1
ATOM 800 O O . LEU A 1 100 ? -2.242 -10.384 6.314 1.00 95.88 100 LEU A O 1
ATOM 804 N N . THR A 1 101 ? -2.778 -10.095 8.461 1.00 95.00 101 THR A N 1
ATOM 805 C CA . THR A 1 101 ? -3.400 -11.414 8.666 1.00 95.00 101 THR A CA 1
ATOM 806 C C . THR A 1 101 ? -4.637 -11.662 7.802 1.00 95.00 101 THR A C 1
ATOM 808 O O . THR A 1 101 ? -5.007 -12.812 7.587 1.00 95.00 101 THR A O 1
ATOM 811 N N . ASN A 1 102 ? -5.271 -10.606 7.281 1.00 97.62 102 ASN A N 1
ATOM 812 C CA . ASN A 1 102 ? -6.419 -10.705 6.378 1.00 97.62 102 ASN A CA 1
ATOM 813 C C . ASN A 1 102 ? -6.048 -10.637 4.888 1.00 97.62 102 ASN A C 1
ATOM 815 O O . ASN A 1 102 ? -6.956 -10.662 4.051 1.00 97.62 102 ASN A O 1
ATOM 819 N N . LEU A 1 103 ? -4.757 -10.560 4.544 1.00 97.56 103 LEU A N 1
ATOM 820 C CA . LEU A 1 103 ? -4.317 -10.463 3.156 1.00 97.56 103 LEU A CA 1
ATOM 821 C C . LEU A 1 103 ? -4.571 -11.785 2.428 1.00 97.56 103 LEU A C 1
ATOM 823 O O . LEU A 1 103 ? -4.091 -12.840 2.831 1.00 97.56 103 LEU A O 1
ATOM 827 N N . ARG A 1 104 ? -5.339 -11.721 1.340 1.00 97.69 104 ARG A N 1
ATOM 828 C CA . ARG A 1 104 ? -5.732 -12.887 0.529 1.00 97.69 104 ARG A CA 1
ATOM 829 C C . ARG A 1 104 ? -5.077 -12.889 -0.841 1.00 97.69 104 ARG A C 1
ATOM 831 O O . ARG A 1 104 ? -4.945 -13.941 -1.455 1.00 97.69 104 ARG A O 1
ATOM 838 N N . HIS A 1 105 ? -4.703 -11.712 -1.329 1.00 97.94 105 HIS A N 1
ATOM 839 C CA . HIS A 1 105 ? -4.079 -11.548 -2.627 1.00 97.94 105 HIS A CA 1
ATOM 840 C C . HIS A 1 105 ? -2.918 -10.563 -2.535 1.00 97.94 105 HIS A C 1
ATOM 842 O O . HIS A 1 105 ? -3.096 -9.418 -2.112 1.00 97.94 105 HIS A O 1
ATOM 848 N N . LEU A 1 106 ? -1.747 -11.027 -2.958 1.00 95.88 106 LEU A N 1
ATOM 849 C CA . LEU A 1 106 ? -0.526 -10.250 -3.075 1.00 95.88 106 LEU A CA 1
ATOM 850 C C . LEU A 1 106 ? 0.030 -10.450 -4.483 1.00 95.88 106 LEU A C 1
ATOM 852 O O . LEU A 1 106 ? 0.381 -11.575 -4.841 1.00 95.88 106 LEU A O 1
ATOM 856 N N . ASP A 1 107 ? 0.136 -9.371 -5.253 1.00 95.62 107 ASP A N 1
ATOM 857 C CA . ASP A 1 107 ? 0.821 -9.391 -6.545 1.00 95.62 107 ASP A CA 1
ATOM 858 C C . ASP A 1 107 ? 2.139 -8.623 -6.451 1.00 95.62 107 ASP A C 1
ATOM 860 O O . ASP A 1 107 ? 2.145 -7.410 -6.263 1.00 95.62 107 ASP A O 1
ATOM 864 N N . VAL A 1 108 ? 3.250 -9.345 -6.571 1.00 93.62 108 VAL A N 1
ATOM 865 C CA . VAL A 1 108 ? 4.624 -8.814 -6.580 1.00 93.62 108 VAL A CA 1
ATOM 866 C C . VAL A 1 108 ? 5.356 -9.169 -7.875 1.00 93.62 108 VAL A C 1
ATOM 868 O O . VAL A 1 108 ? 6.587 -9.135 -7.923 1.00 93.62 108 VAL A O 1
ATOM 871 N N . LYS A 1 109 ? 4.627 -9.546 -8.933 1.00 91.81 109 LYS A N 1
ATOM 872 C CA . LYS A 1 109 ? 5.234 -9.799 -10.245 1.00 91.81 109 LYS A CA 1
ATOM 873 C C . LYS A 1 109 ? 5.910 -8.532 -10.765 1.00 91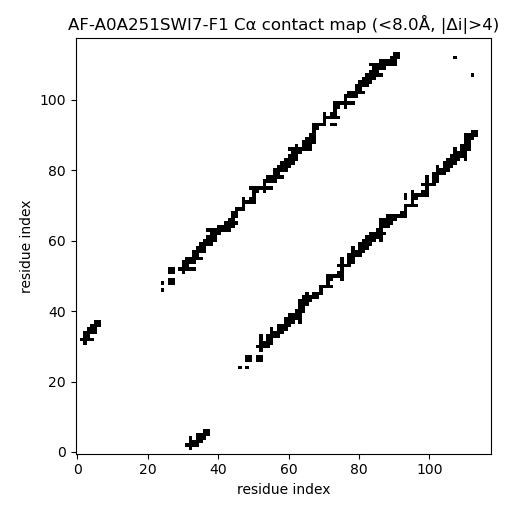.81 109 LYS A C 1
ATOM 875 O O . LYS A 1 109 ? 5.468 -7.421 -10.477 1.00 91.81 109 LYS A O 1
ATOM 880 N N . ASP A 1 110 ? 6.985 -8.703 -11.524 1.00 91.50 110 ASP A N 1
ATOM 881 C CA . ASP A 1 110 ? 7.796 -7.596 -12.046 1.00 91.50 110 ASP A CA 1
ATOM 882 C C . ASP A 1 110 ? 8.241 -6.612 -10.945 1.00 91.50 110 ASP A C 1
ATOM 884 O O . ASP A 1 110 ? 8.292 -5.398 -11.125 1.00 91.50 110 ASP A O 1
ATOM 888 N N . THR A 1 111 ? 8.550 -7.143 -9.762 1.00 89.50 111 THR A N 1
ATOM 889 C CA . THR A 1 111 ? 9.320 -6.435 -8.736 1.00 89.50 111 THR A CA 1
ATOM 890 C C . THR A 1 111 ? 10.709 -7.059 -8.645 1.00 89.50 111 THR A C 1
ATOM 892 O O . THR A 1 111 ? 10.915 -8.206 -9.045 1.00 89.50 111 THR A O 1
ATOM 895 N N . ARG A 1 112 ? 11.680 -6.338 -8.074 1.00 86.50 112 ARG A N 1
ATOM 896 C CA . ARG A 1 112 ? 12.997 -6.913 -7.734 1.00 86.50 112 ARG A CA 1
ATOM 897 C C . ARG A 1 112 ? 12.970 -7.676 -6.404 1.00 86.50 112 ARG A C 1
ATOM 899 O O . ARG A 1 112 ? 14.022 -7.938 -5.821 1.00 86.50 112 ARG A O 1
ATOM 906 N N . PHE A 1 113 ? 11.780 -8.005 -5.902 1.00 73.31 113 PHE A N 1
ATOM 907 C CA . PHE A 1 113 ? 11.602 -8.714 -4.6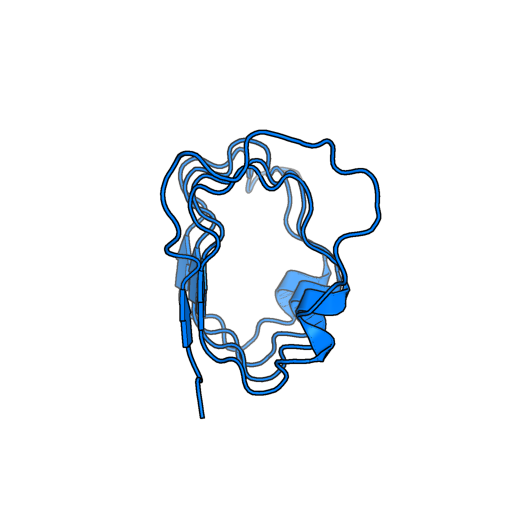49 1.00 73.31 113 PHE A CA 1
ATOM 908 C C . PHE A 1 113 ? 12.156 -10.139 -4.774 1.00 73.31 113 PHE A C 1
ATOM 910 O O . PHE A 1 113 ? 11.653 -10.959 -5.541 1.00 73.31 113 PHE A O 1
ATOM 917 N N . CYS A 1 114 ? 13.220 -10.430 -4.026 1.00 65.12 114 CYS A N 1
ATOM 918 C CA . CYS A 1 114 ? 13.851 -11.745 -4.010 1.00 65.12 114 CYS A CA 1
ATOM 919 C C . CYS A 1 114 ? 13.398 -12.527 -2.771 1.00 65.12 114 CYS A C 1
ATOM 921 O O . CYS A 1 114 ? 13.640 -12.106 -1.644 1.00 65.12 114 CYS A O 1
ATOM 923 N N . PHE A 1 115 ? 12.801 -13.706 -2.965 1.00 55.91 115 PHE A N 1
ATOM 924 C CA . PHE A 1 115 ? 12.410 -14.614 -1.873 1.00 55.91 115 PHE A CA 1
ATOM 925 C C . PHE A 1 115 ? 13.595 -15.375 -1.241 1.00 55.91 115 PHE A C 1
ATOM 927 O O . PHE A 1 115 ? 13.391 -16.166 -0.324 1.00 55.91 115 PHE A O 1
ATOM 934 N N . ARG A 1 116 ? 14.826 -15.184 -1.738 1.00 43.66 116 ARG A N 1
ATOM 935 C CA . ARG A 1 116 ? 16.025 -15.961 -1.366 1.00 43.66 116 ARG A CA 1
ATOM 936 C C . ARG A 1 116 ? 17.190 -15.098 -0.867 1.00 43.66 116 ARG A C 1
ATOM 938 O O . ARG A 1 116 ? 18.338 -15.357 -1.204 1.00 43.66 116 ARG A O 1
ATOM 945 N N . CYS A 1 117 ? 16.914 -14.082 -0.058 1.00 47.94 117 CYS A N 1
ATOM 946 C CA . CYS A 1 117 ? 17.958 -13.449 0.752 1.00 47.94 117 CYS A CA 1
ATOM 947 C C . CYS A 1 117 ? 17.879 -13.980 2.192 1.00 47.94 117 CYS A C 1
ATOM 949 O O . CYS A 1 117 ? 17.386 -13.299 3.090 1.00 47.94 117 CYS A O 1
ATOM 951 N N . CYS A 1 118 ? 18.330 -15.222 2.372 1.00 41.62 118 CYS A N 1
ATOM 952 C CA . CYS A 1 118 ? 18.806 -15.784 3.635 1.00 41.62 118 CYS A CA 1
ATOM 953 C C . CYS A 1 118 ? 20.176 -16.400 3.364 1.00 41.62 118 CYS A C 1
ATOM 955 O O . CYS A 1 118 ? 20.291 -17.078 2.316 1.00 41.62 118 CYS A O 1
#

Nearest PDB structures (foldseek):
  7txh-assembly2_E  TM=9.820E-01  e=2.760E-06  Homo sapiens
  4tzh-assembly2_B  TM=9.574E-01  e=2.145E-06  Leptospira interrogans
  7sd1-assembly2_B  TM=9.551E-01  e=1.944E-05  Homo sapiens
  4u09-assembly1_A  TM=9.242E-01  e=1.036E-05  Leptospira interrogans serovar Copenhageni str. Fiocruz L1-130
  8ben-assembly1_A  TM=9.565E-01  e=1.459E-04  Mus musculus

Radius of gyration: 14.16 Å; Cα contacts (8 Å, |Δi|>4): 250; chains: 1; bounding box: 39×37×28 Å

Organism: Helianthus annuus (NCBI:txid4232)

Foldseek 3Di:
DDQEDDPDDDPPPPPDDPPPPDPDDCLLVNLNHAEDAPAQPQDQADDLSVLSNCNYAYYHHANYCHQEYDLSVLSVCNHAEYHHHQNQNHADYHPSPVSNVNHNYYHPHNYNHDPPPD

Sequence (118 aa):
MLRTFLATGEVESWRISTFQQDSPDLLPELPLLRVLSLSGFKISEVPESIGTLRHLRYLNLSRTCINHLPETVGNLYNLQTLILFGCNNLTKLPNSFRKLTNLRHLDVKDTRFCFRCC